Protein AF-J3KHC9-F1 (afdb_monomer_lite)

pLDDT: mean 82.26, std 14.57, range [35.91, 97.12]

Sequence (126 aa):
MPIKAAFAPRNIPFCIVNEAALNYNNVPRVLNFLEICVPEHNLSAAASQIASYTDIFRRFPWPEEAHRNLYTDYKKLYPRFQAFIEGRNLGVIVFPDTFYHLDPLQDNIVQIEAYSAGRIRFSRAV

Structure (mmCIF, N/CA/C/O backbone):
data_AF-J3KHC9-F1
#
_entry.id   AF-J3KHC9-F1
#
loop_
_atom_site.group_PDB
_atom_site.id
_atom_site.type_symbol
_atom_site.label_atom_id
_atom_site.label_alt_id
_atom_site.label_comp_id
_atom_site.label_asym_id
_atom_site.label_entity_id
_atom_site.label_seq_id
_atom_site.pdbx_PDB_ins_code
_atom_site.Cartn_x
_atom_site.Cartn_y
_atom_site.Cartn_z
_atom_site.occupancy
_atom_site.B_iso_or_equiv
_atom_site.auth_seq_id
_atom_site.auth_comp_id
_atom_site.auth_asym_id
_atom_site.auth_atom_id
_atom_site.pdbx_PDB_model_num
ATOM 1 N N . MET A 1 1 ? -5.899 2.082 12.308 1.00 69.56 1 MET A N 1
ATOM 2 C CA . MET A 1 1 ? -4.912 2.007 11.206 1.00 69.56 1 MET A CA 1
ATOM 3 C C . MET A 1 1 ? -5.291 3.013 10.119 1.00 69.56 1 MET A C 1
ATOM 5 O O . M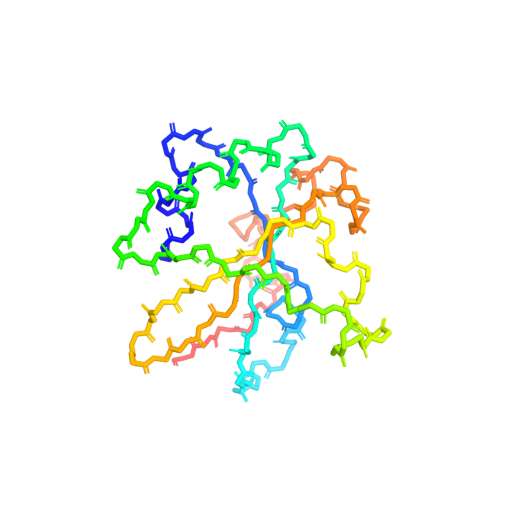ET A 1 1 ? -6.382 2.871 9.573 1.00 69.56 1 MET A O 1
ATOM 9 N N . PRO A 1 2 ? -4.438 4.007 9.810 1.00 81.19 2 PRO A N 1
ATOM 10 C CA . PRO A 1 2 ? -4.738 5.089 8.861 1.00 81.19 2 PRO A CA 1
ATOM 11 C C . PRO A 1 2 ? -5.177 4.643 7.460 1.00 81.19 2 PRO A C 1
ATOM 13 O O . PRO A 1 2 ? -6.095 5.220 6.896 1.00 81.19 2 PRO A O 1
ATOM 16 N N . ILE A 1 3 ? -4.606 3.559 6.930 1.00 85.44 3 ILE A N 1
ATOM 17 C CA . ILE A 1 3 ? -5.013 2.974 5.638 1.00 85.44 3 ILE A CA 1
ATOM 18 C C . ILE A 1 3 ? -6.472 2.502 5.652 1.00 85.44 3 ILE A C 1
ATOM 20 O O . ILE A 1 3 ? -7.211 2.761 4.709 1.00 85.44 3 ILE A O 1
ATOM 24 N N . LYS A 1 4 ? -6.919 1.857 6.740 1.00 86.94 4 LYS A N 1
ATOM 25 C CA . LYS A 1 4 ? -8.321 1.434 6.877 1.00 86.94 4 LYS A CA 1
ATOM 26 C C . LYS A 1 4 ? -9.257 2.644 6.851 1.00 86.94 4 LYS A C 1
ATOM 28 O O . LYS A 1 4 ? -10.311 2.576 6.232 1.00 86.94 4 LYS A O 1
ATOM 33 N N . ALA A 1 5 ? -8.858 3.744 7.494 1.00 87.56 5 ALA A N 1
ATOM 34 C CA . ALA A 1 5 ? -9.609 4.994 7.449 1.00 87.56 5 ALA A CA 1
ATOM 35 C C . ALA A 1 5 ? -9.619 5.596 6.035 1.00 87.56 5 ALA A C 1
ATOM 37 O O . ALA A 1 5 ? -10.678 6.013 5.584 1.00 87.56 5 ALA A O 1
ATOM 38 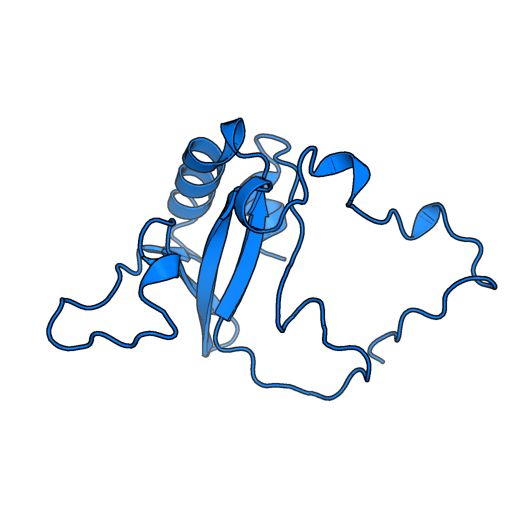N N . ALA A 1 6 ? -8.488 5.560 5.320 1.00 88.12 6 ALA A N 1
ATOM 39 C CA . ALA A 1 6 ? -8.391 6.041 3.943 1.00 88.12 6 ALA A CA 1
ATOM 40 C C . ALA A 1 6 ? -9.276 5.258 2.962 1.00 88.12 6 ALA A C 1
ATOM 42 O O . ALA A 1 6 ? -9.829 5.831 2.032 1.00 88.12 6 ALA A O 1
ATOM 43 N N . PHE A 1 7 ? -9.446 3.952 3.165 1.00 91.56 7 PHE A N 1
ATOM 44 C CA . PHE A 1 7 ? -10.250 3.103 2.280 1.00 91.56 7 PHE A CA 1
ATOM 45 C C . PHE A 1 7 ? -11.731 3.008 2.661 1.00 91.56 7 PHE A C 1
ATOM 47 O O . PHE A 1 7 ? -12.547 2.627 1.817 1.00 91.56 7 PHE A O 1
ATOM 54 N N . ALA A 1 8 ? -12.101 3.387 3.889 1.00 88.62 8 ALA A N 1
ATOM 55 C CA . ALA A 1 8 ? -13.474 3.312 4.386 1.00 88.62 8 ALA A CA 1
ATOM 56 C C . ALA A 1 8 ? -14.515 4.047 3.509 1.00 88.62 8 ALA A C 1
ATOM 58 O O . ALA A 1 8 ? -15.556 3.444 3.248 1.00 88.62 8 ALA A O 1
ATOM 59 N N . PRO A 1 9 ? -14.270 5.266 2.975 1.00 88.62 9 PRO A N 1
ATOM 60 C CA . PRO A 1 9 ? -15.265 5.993 2.176 1.00 88.62 9 PRO A CA 1
ATOM 61 C C . PRO A 1 9 ? -15.710 5.272 0.897 1.00 88.62 9 PRO A C 1
ATOM 63 O O . PRO A 1 9 ? -16.795 5.531 0.386 1.00 88.62 9 PRO A O 1
ATOM 66 N N . ARG A 1 10 ? -14.869 4.378 0.364 1.00 88.94 10 ARG A N 1
ATOM 67 C CA . ARG A 1 10 ? -15.142 3.598 -0.854 1.00 88.94 10 ARG A CA 1
ATOM 68 C C . ARG A 1 10 ? -15.294 2.104 -0.593 1.00 88.94 10 ARG A C 1
ATOM 70 O O . ARG A 1 10 ? -15.448 1.349 -1.546 1.00 88.94 10 ARG A O 1
ATOM 77 N N . ASN A 1 11 ? -15.229 1.688 0.673 1.00 91.31 11 ASN A N 1
ATOM 78 C CA . ASN A 1 11 ? -15.233 0.288 1.083 1.00 91.31 11 ASN A CA 1
ATOM 79 C C . ASN A 1 11 ? -14.257 -0.577 0.257 1.00 91.31 11 ASN A C 1
ATOM 81 O O . ASN A 1 11 ? -14.614 -1.655 -0.212 1.00 91.31 11 ASN A O 1
ATOM 85 N N . ILE A 1 12 ? -13.039 -0.074 0.021 1.00 92.88 12 ILE A N 1
ATOM 86 C CA . ILE A 1 12 ? -12.046 -0.795 -0.787 1.00 92.88 12 ILE A CA 1
ATOM 87 C C . ILE A 1 12 ? -11.516 -1.964 0.054 1.00 92.88 12 ILE A C 1
ATOM 89 O O . ILE A 1 12 ? -10.889 -1.711 1.091 1.00 92.88 12 ILE A O 1
ATOM 93 N N . PRO A 1 13 ? -11.743 -3.229 -0.353 1.00 92.56 13 PRO A N 1
ATOM 94 C CA . PRO A 1 13 ? -11.153 -4.361 0.341 1.00 92.56 13 PRO A CA 1
ATOM 95 C C . PRO A 1 13 ? -9.641 -4.329 0.139 1.00 92.56 13 PRO A C 1
ATOM 97 O O . PRO A 1 13 ? -9.147 -3.980 -0.936 1.00 92.56 13 PRO A O 1
ATOM 100 N N . PHE A 1 14 ? -8.905 -4.681 1.184 1.00 93.50 14 PHE A N 1
ATOM 101 C CA . PHE A 1 14 ? -7.455 -4.705 1.142 1.00 93.50 14 PHE A CA 1
ATOM 102 C C . PHE A 1 14 ? -6.900 -5.766 2.087 1.00 93.50 14 PHE A C 1
ATOM 104 O O . PHE A 1 14 ? -7.538 -6.111 3.083 1.00 93.50 14 PHE A O 1
ATOM 111 N N . CYS A 1 15 ? -5.687 -6.233 1.813 1.00 91.31 15 CYS A N 1
ATOM 112 C CA . CYS A 1 15 ? -4.915 -7.042 2.751 1.00 91.31 15 CYS A CA 1
ATOM 113 C C . CYS A 1 15 ? -3.476 -6.529 2.853 1.00 91.31 15 CYS A C 1
ATOM 115 O O . CYS A 1 15 ? -2.986 -5.821 1.974 1.00 91.31 15 CYS A O 1
ATOM 117 N N . ILE A 1 16 ? -2.811 -6.863 3.956 1.00 90.31 16 ILE A N 1
ATOM 118 C CA . ILE A 1 16 ? -1.376 -6.631 4.131 1.00 90.31 16 ILE A CA 1
ATOM 119 C C . ILE A 1 16 ? -0.646 -7.859 3.588 1.00 90.31 16 ILE A C 1
ATOM 121 O O . ILE A 1 16 ? -1.073 -8.983 3.845 1.00 90.31 16 ILE A O 1
ATOM 125 N N . VAL A 1 17 ? 0.454 -7.646 2.869 1.00 90.25 17 VAL A N 1
ATOM 126 C CA . VAL A 1 17 ? 1.276 -8.707 2.267 1.00 90.25 17 VAL A CA 1
ATOM 127 C C . VAL A 1 17 ? 2.753 -8.557 2.644 1.00 90.25 17 VAL A C 1
ATOM 129 O O . VAL A 1 17 ? 3.149 -7.602 3.319 1.00 90.25 17 VAL A O 1
ATOM 132 N N . ASN A 1 18 ? 3.573 -9.516 2.206 1.00 87.38 18 ASN A N 1
ATOM 133 C CA . ASN A 1 18 ? 5.021 -9.550 2.415 1.00 87.38 18 ASN A CA 1
ATOM 134 C C . ASN A 1 18 ? 5.415 -9.522 3.914 1.00 87.38 18 ASN A C 1
ATOM 136 O O . ASN A 1 18 ? 4.743 -10.141 4.736 1.00 87.38 18 ASN A O 1
ATOM 140 N N . GLU A 1 19 ? 6.506 -8.846 4.294 1.00 82.62 19 GLU A N 1
ATOM 141 C CA . GLU A 1 19 ? 7.133 -8.939 5.624 1.00 82.62 19 GLU A CA 1
ATOM 142 C C . GLU A 1 19 ? 6.170 -8.713 6.795 1.00 82.62 19 GLU A C 1
ATOM 144 O O . GLU A 1 19 ? 6.261 -9.402 7.811 1.00 82.62 19 GLU A O 1
ATOM 149 N N . ALA A 1 20 ? 5.237 -7.769 6.653 1.00 83.62 20 ALA A N 1
ATOM 150 C CA . ALA A 1 20 ? 4.266 -7.464 7.697 1.00 83.62 20 ALA A CA 1
ATOM 151 C C . ALA A 1 20 ? 3.242 -8.598 7.896 1.00 83.62 20 ALA A C 1
ATOM 153 O O . ALA A 1 20 ? 2.805 -8.828 9.022 1.00 83.62 20 ALA A O 1
ATOM 154 N N . ALA A 1 21 ? 2.893 -9.329 6.832 1.00 82.62 21 ALA A N 1
ATOM 155 C CA . ALA A 1 21 ? 2.011 -10.496 6.897 1.00 82.62 21 ALA A CA 1
ATOM 156 C C . ALA A 1 21 ? 2.755 -11.774 7.324 1.00 82.62 21 ALA A C 1
ATOM 158 O O . ALA A 1 21 ? 2.204 -12.606 8.039 1.00 82.62 21 ALA A O 1
ATOM 159 N N . LEU A 1 22 ? 4.023 -11.912 6.924 1.00 75.94 22 LEU A N 1
ATOM 160 C CA . LEU A 1 22 ? 4.874 -13.075 7.198 1.00 75.94 22 LEU A CA 1
ATOM 161 C C . LEU A 1 22 ? 5.554 -13.023 8.576 1.00 75.94 22 LEU A C 1
ATOM 163 O O . LEU A 1 22 ? 6.508 -13.766 8.819 1.00 75.94 22 LEU A O 1
ATOM 167 N N . ASN A 1 23 ? 5.114 -12.165 9.504 1.00 72.88 23 ASN A N 1
ATOM 168 C CA . ASN A 1 23 ? 5.682 -12.122 10.854 1.00 72.88 23 ASN A CA 1
ATOM 169 C C . ASN A 1 23 ? 5.203 -13.307 11.724 1.00 72.88 23 ASN A C 1
ATOM 171 O O . ASN A 1 23 ? 4.601 -13.127 12.780 1.00 72.88 23 ASN A O 1
ATOM 175 N N . TYR A 1 24 ? 5.499 -14.531 11.276 1.00 58.56 24 TYR A N 1
ATOM 176 C CA . TYR A 1 24 ? 5.028 -15.806 11.830 1.00 58.56 24 TYR A CA 1
ATOM 177 C C . TYR A 1 24 ? 5.394 -16.044 13.300 1.00 58.56 24 TYR A C 1
ATOM 179 O O . TYR A 1 24 ? 4.730 -16.823 13.975 1.00 58.56 24 TYR A O 1
ATOM 187 N N . ASN A 1 25 ? 6.442 -15.389 13.802 1.00 62.00 25 ASN A N 1
ATOM 188 C CA . ASN A 1 25 ? 6.953 -15.606 15.157 1.00 62.00 25 ASN A CA 1
ATOM 189 C C . ASN A 1 25 ? 6.641 -14.450 16.118 1.00 62.00 25 ASN A C 1
ATOM 191 O O . ASN A 1 25 ? 7.182 -14.438 17.221 1.00 62.00 25 ASN A O 1
ATOM 195 N N . ASN A 1 26 ? 5.836 -13.454 15.715 1.00 70.06 26 ASN A N 1
ATOM 196 C CA . ASN A 1 26 ? 5.628 -12.222 16.493 1.00 70.06 26 ASN A CA 1
ATOM 197 C C . ASN A 1 26 ? 6.932 -11.545 16.941 1.00 70.06 26 ASN A C 1
ATOM 199 O O . ASN A 1 26 ? 6.977 -10.847 17.955 1.00 70.06 26 ASN A O 1
ATOM 203 N N . VAL A 1 27 ? 8.015 -11.743 16.189 1.00 73.12 27 VAL A N 1
ATOM 204 C CA . VAL A 1 27 ? 9.296 -11.130 16.523 1.00 73.12 27 VAL A CA 1
ATOM 205 C C . VAL A 1 27 ? 9.190 -9.649 16.165 1.00 73.12 27 VAL A C 1
ATOM 207 O O . VAL A 1 27 ? 8.783 -9.332 15.041 1.00 73.12 27 VAL A O 1
ATOM 210 N N . PRO A 1 28 ? 9.544 -8.727 17.078 1.00 75.12 28 PRO A N 1
ATOM 211 C CA . PRO A 1 28 ? 9.602 -7.311 16.756 1.00 75.12 28 PRO A CA 1
ATOM 212 C C . PRO A 1 28 ? 10.551 -7.081 15.577 1.00 75.12 28 PRO A C 1
ATOM 214 O O . PRO A 1 28 ? 11.742 -7.383 15.650 1.00 75.12 28 PRO A O 1
ATOM 217 N N . ARG A 1 29 ? 10.018 -6.560 14.471 1.00 74.56 29 ARG A N 1
ATOM 218 C CA . ARG A 1 29 ? 10.786 -6.205 13.275 1.00 74.56 29 ARG A CA 1
ATOM 219 C C . ARG A 1 29 ? 10.547 -4.745 12.941 1.00 74.56 29 ARG A C 1
ATOM 221 O O . ARG A 1 29 ? 9.425 -4.251 13.032 1.00 74.56 29 ARG A O 1
ATOM 228 N N . VAL A 1 30 ? 11.614 -4.057 12.545 1.00 78.94 30 VAL A N 1
ATOM 229 C CA . VAL A 1 30 ? 11.507 -2.700 12.007 1.00 78.94 30 VAL A CA 1
ATOM 230 C C . VAL A 1 30 ? 10.989 -2.811 10.579 1.00 78.94 30 VAL A C 1
ATOM 232 O O . VAL A 1 30 ? 11.707 -3.262 9.692 1.00 78.94 30 VAL A O 1
ATOM 235 N N . LEU A 1 31 ? 9.735 -2.415 10.370 1.00 82.94 31 LEU A N 1
ATOM 236 C CA . LEU A 1 31 ? 9.131 -2.344 9.045 1.00 82.94 31 LEU A CA 1
ATOM 237 C C . LEU A 1 31 ? 9.459 -0.990 8.417 1.00 82.94 31 LEU A C 1
ATOM 239 O O . LEU A 1 31 ? 9.024 0.051 8.905 1.00 82.94 31 LEU A O 1
ATOM 243 N N . ASN A 1 32 ? 10.217 -1.012 7.323 1.00 85.19 32 ASN A N 1
ATOM 244 C CA . ASN A 1 32 ? 10.478 0.184 6.516 1.00 85.19 32 ASN A CA 1
ATOM 245 C C . ASN A 1 32 ? 9.384 0.412 5.469 1.00 85.19 32 ASN A C 1
ATOM 247 O O . ASN A 1 32 ? 9.163 1.545 5.040 1.00 85.19 32 ASN A O 1
ATOM 251 N N . PHE A 1 33 ? 8.709 -0.665 5.060 1.00 87.94 33 PHE A N 1
ATOM 252 C CA . PHE A 1 33 ? 7.633 -0.645 4.083 1.00 87.94 33 PHE A CA 1
ATOM 253 C C . PHE A 1 33 ? 6.461 -1.492 4.556 1.00 87.94 33 PHE A C 1
ATOM 255 O O . PHE A 1 33 ? 6.639 -2.603 5.050 1.00 87.94 33 PHE A O 1
ATOM 262 N N . LEU A 1 34 ? 5.263 -0.962 4.357 1.00 90.88 34 LEU A N 1
ATOM 263 C CA . LEU A 1 34 ? 4.020 -1.700 4.424 1.00 90.88 34 LEU A CA 1
ATOM 264 C C . LEU A 1 34 ? 3.513 -1.916 3.000 1.00 90.88 34 LEU A C 1
ATOM 266 O O . LEU A 1 34 ? 3.288 -0.962 2.253 1.00 90.88 34 LEU A O 1
ATOM 270 N N . GLU A 1 35 ? 3.343 -3.177 2.629 1.00 93.12 35 GLU A N 1
ATOM 271 C CA . GLU A 1 35 ? 2.836 -3.566 1.319 1.00 93.12 35 GLU A CA 1
ATOM 272 C C . GLU A 1 35 ? 1.383 -4.001 1.449 1.00 93.12 35 GLU A C 1
ATOM 274 O O . GLU A 1 35 ? 1.028 -4.775 2.342 1.00 93.12 35 GLU A O 1
ATOM 279 N N . ILE A 1 36 ? 0.539 -3.455 0.580 1.00 94.81 36 ILE A N 1
ATOM 280 C CA . ILE A 1 36 ? -0.910 -3.612 0.650 1.00 94.81 36 ILE A CA 1
ATOM 281 C C . ILE A 1 36 ? -1.400 -4.083 -0.707 1.00 94.81 36 ILE A C 1
ATOM 283 O O . ILE A 1 36 ? -1.037 -3.478 -1.712 1.00 94.81 36 ILE A O 1
ATOM 287 N N . CYS A 1 37 ? -2.259 -5.097 -0.733 1.00 95.81 37 CYS A N 1
ATOM 288 C CA . CYS A 1 37 ? -2.996 -5.465 -1.938 1.00 95.81 37 CYS A CA 1
ATOM 289 C C . CYS A 1 37 ? -4.412 -4.911 -1.908 1.00 95.81 37 CYS A C 1
ATOM 291 O O . CYS A 1 37 ? -5.060 -4.914 -0.861 1.00 95.81 37 CYS A O 1
ATOM 293 N N . VAL A 1 38 ? -4.890 -4.484 -3.070 1.00 96.56 38 VAL A N 1
ATOM 294 C CA . VAL A 1 38 ? -6.285 -4.129 -3.360 1.00 96.56 38 VAL A CA 1
ATOM 295 C C . VAL A 1 38 ? -6.702 -4.829 -4.655 1.00 96.56 38 VAL A C 1
ATOM 297 O O . VAL A 1 38 ? -5.821 -5.177 -5.437 1.00 96.56 38 VAL A O 1
ATOM 300 N N . PRO A 1 39 ? -8.001 -5.011 -4.944 1.00 96.62 39 PRO A N 1
ATOM 301 C CA . PRO A 1 39 ? -8.414 -5.526 -6.243 1.00 96.62 39 PRO A CA 1
ATOM 302 C C . PRO A 1 39 ? -7.844 -4.679 -7.379 1.00 96.62 39 PRO A C 1
ATOM 304 O O . PRO A 1 39 ? -7.864 -3.450 -7.275 1.00 96.62 39 PRO A O 1
ATOM 307 N N . GLU A 1 40 ? -7.371 -5.300 -8.461 1.00 96.50 40 GLU A N 1
ATOM 308 C CA . GLU A 1 40 ? -6.712 -4.585 -9.564 1.00 96.50 40 GLU A CA 1
ATOM 309 C C . GLU A 1 40 ? -7.552 -3.414 -10.096 1.00 96.50 40 GLU A C 1
ATOM 311 O O . GLU A 1 40 ? -7.062 -2.290 -10.234 1.00 96.50 40 GLU A O 1
ATOM 316 N N . HIS A 1 41 ? -8.857 -3.632 -10.273 1.00 95.81 41 HIS A N 1
ATOM 317 C CA . HIS A 1 41 ? -9.800 -2.602 -10.719 1.00 95.81 41 HIS A CA 1
ATOM 318 C C . HIS A 1 41 ? -9.920 -1.404 -9.753 1.00 95.81 41 HIS A C 1
ATOM 320 O O . HIS A 1 41 ? -10.337 -0.320 -10.157 1.00 95.81 41 HIS A O 1
ATOM 326 N N . ASN A 1 42 ? -9.534 -1.570 -8.485 1.00 96.62 42 ASN A N 1
ATOM 327 C CA . ASN A 1 42 ? -9.539 -0.526 -7.463 1.00 96.62 42 ASN A CA 1
ATOM 328 C C . ASN A 1 42 ? -8.177 0.150 -7.265 1.00 96.62 42 ASN A C 1
ATOM 330 O O . ASN A 1 42 ? -8.114 1.113 -6.503 1.00 96.62 42 ASN A O 1
ATOM 334 N N . LEU A 1 43 ? -7.103 -0.280 -7.938 1.00 96.62 43 LEU A N 1
ATOM 335 C CA . LEU A 1 43 ? -5.745 0.236 -7.711 1.00 96.62 43 LEU A CA 1
ATOM 336 C C . LEU A 1 43 ? -5.665 1.768 -7.814 1.00 96.62 43 LEU A C 1
ATOM 338 O O . LEU A 1 43 ? -5.143 2.438 -6.920 1.00 96.62 43 LEU A O 1
ATOM 342 N N . SER A 1 44 ? -6.240 2.339 -8.875 1.00 96.31 44 SER A N 1
ATOM 343 C CA . SER A 1 44 ? -6.247 3.793 -9.089 1.00 96.31 44 SER A CA 1
ATOM 344 C C . SER A 1 44 ? -7.086 4.533 -8.038 1.00 96.31 44 SER A C 1
ATOM 346 O O . SER A 1 44 ? -6.672 5.567 -7.498 1.00 96.31 44 SER A O 1
ATOM 348 N N . ALA A 1 45 ? -8.247 3.976 -7.677 1.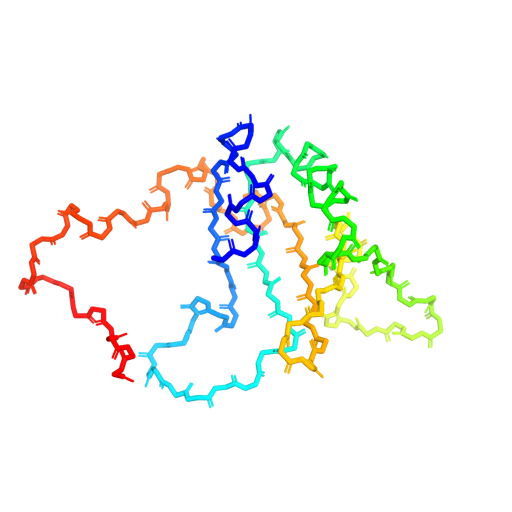00 96.19 45 ALA A N 1
ATOM 349 C CA . ALA A 1 45 ? -9.111 4.538 -6.645 1.00 96.19 45 ALA A CA 1
ATOM 350 C C . ALA A 1 45 ? -8.433 4.506 -5.267 1.00 96.19 45 ALA A C 1
ATOM 352 O O . ALA A 1 45 ? -8.444 5.513 -4.562 1.00 96.19 45 ALA A O 1
ATOM 353 N N . ALA A 1 46 ? -7.787 3.394 -4.912 1.00 96.19 46 ALA A N 1
ATOM 354 C CA . ALA A 1 46 ? -7.042 3.222 -3.671 1.00 96.19 46 ALA A CA 1
ATOM 355 C C . ALA A 1 46 ? -5.883 4.222 -3.566 1.00 96.19 46 ALA A C 1
ATOM 357 O O . ALA A 1 46 ? -5.748 4.916 -2.557 1.00 96.19 46 ALA A O 1
ATOM 358 N N . ALA A 1 47 ? -5.094 4.372 -4.634 1.00 95.94 47 ALA A N 1
ATOM 359 C CA . ALA A 1 47 ? -4.022 5.361 -4.691 1.00 95.94 47 ALA A CA 1
ATOM 360 C C . ALA A 1 47 ? -4.545 6.794 -4.511 1.00 95.94 47 ALA A C 1
ATOM 362 O O . ALA A 1 47 ? -3.941 7.597 -3.800 1.00 95.94 47 ALA A O 1
ATOM 363 N N . SER A 1 48 ? -5.688 7.111 -5.121 1.00 95.44 48 SER A N 1
ATOM 364 C CA . SER A 1 48 ? -6.322 8.427 -5.005 1.00 95.44 48 SER A CA 1
ATOM 365 C C . SER A 1 48 ? -6.854 8.688 -3.594 1.00 95.44 48 SER A C 1
ATOM 367 O O . SER A 1 48 ? -6.706 9.797 -3.090 1.00 95.44 48 SER A O 1
ATOM 369 N N . GLN A 1 49 ? -7.424 7.672 -2.935 1.00 94.62 49 GLN A N 1
ATOM 370 C CA . GLN A 1 49 ? -7.866 7.767 -1.542 1.00 94.62 49 GLN A CA 1
ATOM 371 C C . GLN A 1 49 ? -6.687 7.968 -0.585 1.00 94.62 49 GLN A C 1
ATOM 373 O O . GLN A 1 49 ? -6.733 8.863 0.243 1.00 94.62 49 GLN A O 1
ATOM 378 N N . ILE A 1 50 ? -5.592 7.212 -0.711 1.00 94.00 50 ILE A N 1
ATOM 379 C CA . ILE A 1 50 ? -4.412 7.447 0.141 1.00 94.00 50 ILE A CA 1
ATOM 380 C C . ILE A 1 50 ? -3.855 8.855 -0.092 1.00 94.00 50 ILE A C 1
ATOM 382 O O . ILE A 1 50 ? -3.527 9.556 0.861 1.00 94.00 50 ILE A O 1
ATOM 386 N N . ALA A 1 51 ? -3.798 9.299 -1.351 1.00 93.75 51 ALA A N 1
ATOM 387 C CA . ALA A 1 51 ? -3.307 10.629 -1.694 1.00 93.75 51 ALA A CA 1
ATOM 388 C C . ALA A 1 51 ? -4.160 11.776 -1.122 1.00 93.75 51 ALA A C 1
ATOM 390 O O . ALA A 1 51 ? -3.628 12.872 -0.961 1.00 93.75 51 ALA A O 1
ATOM 391 N N . SER A 1 52 ? -5.450 11.561 -0.827 1.00 93.31 52 SER A N 1
ATOM 392 C CA . SER A 1 52 ? -6.311 12.602 -0.249 1.00 93.31 52 SER A CA 1
ATOM 393 C C . SER A 1 52 ? -6.132 12.785 1.261 1.00 93.31 52 SER A C 1
ATOM 395 O O . SER A 1 52 ? -6.552 13.808 1.791 1.00 93.31 52 SER A O 1
ATOM 397 N N . TYR A 1 53 ? -5.495 11.835 1.952 1.00 91.00 53 TYR A N 1
ATOM 398 C CA . TYR A 1 53 ? -5.185 11.910 3.386 1.00 91.00 53 TYR A CA 1
ATOM 399 C C . TYR A 1 53 ? -3.793 12.524 3.586 1.00 91.00 53 TYR A C 1
ATOM 401 O O . TYR A 1 53 ? -2.842 11.858 3.999 1.00 91.00 53 TYR A O 1
ATOM 409 N N . THR A 1 54 ? -3.655 13.795 3.200 1.00 89.12 54 THR A N 1
ATOM 410 C CA . THR A 1 54 ? -2.369 14.513 3.103 1.00 89.12 54 THR A CA 1
ATOM 411 C C . THR A 1 54 ? -1.724 14.841 4.451 1.00 89.12 54 THR A C 1
ATOM 413 O O . THR A 1 54 ? -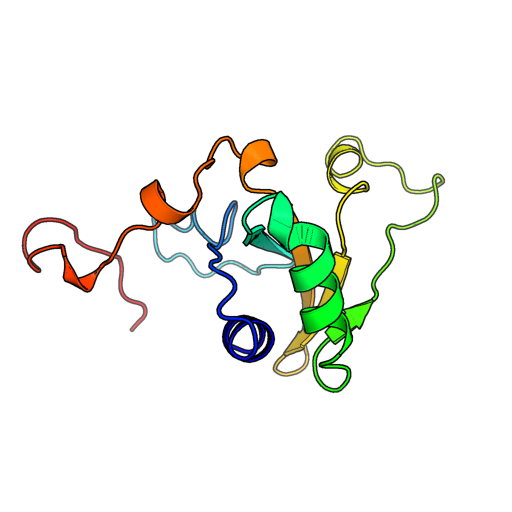0.525 15.120 4.514 1.00 89.12 54 THR A O 1
ATOM 416 N N . ASP A 1 55 ? -2.508 14.796 5.525 1.00 88.25 55 ASP A N 1
ATOM 417 C CA . ASP A 1 55 ? -2.071 14.925 6.913 1.00 88.25 55 ASP A CA 1
ATOM 418 C C . ASP A 1 55 ? -1.223 13.728 7.365 1.00 88.25 55 ASP A C 1
ATOM 420 O O . ASP A 1 55 ? -0.327 13.883 8.195 1.00 88.25 55 ASP A O 1
ATOM 424 N N . ILE A 1 56 ? -1.460 12.552 6.776 1.00 88.50 56 ILE A N 1
ATOM 425 C CA . ILE A 1 56 ? -0.777 11.304 7.135 1.00 88.50 56 ILE A CA 1
ATOM 426 C C . ILE A 1 56 ? 0.172 10.850 6.028 1.00 88.50 56 ILE A C 1
ATOM 428 O O . ILE A 1 56 ? 1.298 10.434 6.313 1.00 88.50 56 ILE A O 1
ATOM 432 N N . PHE A 1 57 ? -0.276 10.909 4.773 1.00 93.00 57 PHE A N 1
ATOM 433 C CA . PHE A 1 57 ? 0.430 10.351 3.629 1.00 93.00 57 PHE A CA 1
ATOM 434 C C . PHE A 1 57 ? 0.949 11.434 2.696 1.00 93.00 57 PHE A C 1
ATOM 436 O O . PHE A 1 57 ? 0.264 12.391 2.341 1.00 93.00 57 PHE A O 1
ATOM 443 N N . ARG A 1 58 ? 2.164 11.221 2.202 1.00 93.88 58 ARG A N 1
ATOM 444 C CA . ARG A 1 58 ? 2.760 12.003 1.120 1.00 93.88 58 ARG A CA 1
ATOM 445 C C . ARG A 1 58 ? 3.116 11.073 -0.021 1.00 93.88 58 ARG A C 1
ATOM 447 O O . ARG A 1 58 ? 3.574 9.955 0.210 1.00 93.88 58 ARG A O 1
ATOM 454 N N . ARG A 1 59 ? 2.922 11.519 -1.264 1.00 91.56 59 ARG A N 1
ATOM 455 C CA . ARG A 1 59 ? 3.442 10.781 -2.422 1.00 91.56 59 ARG A CA 1
ATOM 456 C C . ARG A 1 59 ? 4.956 10.673 -2.292 1.00 91.56 59 ARG A C 1
ATOM 458 O O . ARG A 1 59 ? 5.621 11.665 -2.007 1.00 91.56 59 ARG A O 1
ATOM 465 N N . PHE A 1 60 ? 5.477 9.472 -2.504 1.00 88.38 60 PHE A N 1
ATOM 466 C CA . PHE A 1 60 ? 6.900 9.198 -2.376 1.00 88.38 60 PHE A CA 1
ATOM 467 C C . PHE A 1 60 ? 7.371 8.461 -3.629 1.00 88.38 60 PHE A C 1
ATOM 469 O O . PHE A 1 60 ? 7.364 7.227 -3.650 1.00 88.38 60 PHE A O 1
ATOM 476 N N . PRO A 1 61 ? 7.679 9.204 -4.709 1.00 81.75 61 PRO A N 1
ATOM 477 C CA . PRO A 1 61 ? 8.056 8.601 -5.977 1.00 81.75 61 PRO A CA 1
ATOM 478 C C . PRO A 1 61 ? 9.325 7.762 -5.823 1.00 81.75 61 PRO A C 1
ATOM 480 O O . PRO A 1 61 ? 10.142 7.964 -4.921 1.00 81.75 61 PRO A O 1
ATOM 483 N N . TRP A 1 62 ? 9.477 6.784 -6.709 1.00 81.12 62 TRP A N 1
ATOM 484 C CA . TRP A 1 62 ? 10.679 5.968 -6.749 1.00 81.12 62 TRP A CA 1
ATOM 485 C C . TRP A 1 62 ? 11.892 6.829 -7.126 1.00 81.12 62 TRP A C 1
ATOM 487 O O . TRP A 1 62 ? 11.757 7.712 -7.972 1.00 81.12 62 TRP A O 1
ATOM 497 N N . PRO A 1 63 ? 13.060 6.601 -6.499 1.00 75.88 63 PRO A N 1
ATOM 498 C CA . PRO A 1 63 ? 14.266 7.347 -6.831 1.00 75.88 63 PRO A CA 1
ATOM 499 C C . PRO A 1 63 ? 14.641 7.138 -8.302 1.00 75.88 63 PRO A C 1
ATOM 501 O O . PRO A 1 63 ? 14.396 6.065 -8.867 1.00 75.88 63 PRO A O 1
ATOM 504 N N . GLU A 1 64 ? 15.235 8.172 -8.900 1.00 70.31 64 GLU A N 1
ATOM 505 C CA . GLU A 1 64 ? 15.671 8.165 -10.297 1.00 70.31 64 GLU A CA 1
ATOM 506 C C . GLU A 1 64 ? 16.656 7.025 -10.599 1.00 70.31 64 GLU A C 1
ATOM 508 O O . GLU A 1 64 ? 17.284 6.444 -9.707 1.00 70.31 64 GLU A O 1
ATOM 513 N N . GLU A 1 65 ? 16.796 6.712 -11.889 1.00 60.84 65 GLU A N 1
ATOM 514 C CA . GLU A 1 65 ? 17.484 5.527 -12.415 1.00 60.84 65 GLU A CA 1
ATOM 515 C C . GLU A 1 65 ? 18.917 5.315 -11.907 1.00 60.84 65 GLU A C 1
ATOM 517 O O . GLU A 1 65 ? 19.378 4.175 -11.870 1.00 60.84 65 GLU A O 1
ATOM 522 N N . ALA A 1 66 ? 19.595 6.371 -11.451 1.00 55.88 66 ALA A N 1
ATOM 523 C CA . ALA A 1 66 ? 20.916 6.295 -10.828 1.00 55.88 66 ALA A CA 1
ATOM 524 C C . ALA A 1 66 ? 20.961 5.435 -9.541 1.00 55.88 66 ALA A C 1
ATOM 526 O O . ALA A 1 66 ? 22.043 5.073 -9.091 1.00 55.88 66 ALA A O 1
ATOM 527 N N . HIS A 1 67 ? 19.806 5.067 -8.969 1.00 58.97 67 HIS A N 1
ATOM 528 C CA . HIS A 1 67 ? 19.684 4.245 -7.755 1.00 58.97 67 HIS A CA 1
ATOM 529 C C . HIS A 1 67 ? 18.975 2.901 -8.008 1.00 58.97 67 HIS A C 1
ATOM 531 O O . HIS A 1 67 ? 18.296 2.378 -7.119 1.00 58.97 67 HIS A O 1
ATOM 537 N N . ARG A 1 68 ? 19.075 2.349 -9.231 1.00 57.88 68 ARG A N 1
ATOM 538 C CA . ARG A 1 68 ? 18.505 1.032 -9.573 1.00 57.88 68 ARG A CA 1
ATOM 539 C C . ARG A 1 68 ? 18.986 -0.044 -8.603 1.00 57.88 68 ARG A C 1
ATOM 541 O O . ARG A 1 68 ? 20.179 -0.231 -8.381 1.00 57.88 68 ARG A O 1
ATOM 548 N N . ASN A 1 69 ? 18.022 -0.779 -8.068 1.00 66.75 69 ASN A N 1
ATOM 549 C CA . ASN A 1 69 ? 18.253 -1.984 -7.303 1.00 66.75 69 ASN A CA 1
ATOM 550 C C . ASN A 1 69 ? 17.293 -3.046 -7.851 1.00 66.75 69 ASN A C 1
ATOM 552 O O . ASN A 1 69 ? 16.076 -2.856 -7.815 1.00 66.75 69 ASN A O 1
ATOM 556 N N . LEU A 1 70 ? 17.841 -4.171 -8.322 1.00 69.44 70 LEU A N 1
ATOM 557 C CA . LEU A 1 70 ? 17.080 -5.302 -8.869 1.00 69.44 70 LEU A CA 1
ATOM 558 C C . LEU A 1 70 ? 15.965 -5.778 -7.917 1.00 69.44 70 LEU A C 1
ATOM 560 O O . LEU A 1 70 ? 14.931 -6.264 -8.366 1.00 69.44 70 LEU A O 1
ATOM 564 N N . TYR A 1 71 ? 16.138 -5.586 -6.606 1.00 68.62 71 TYR A N 1
ATOM 565 C CA . TYR A 1 71 ? 15.165 -5.973 -5.583 1.00 68.62 71 TYR A CA 1
ATOM 566 C C . TYR A 1 71 ? 13.946 -5.037 -5.467 1.00 68.62 71 TYR A C 1
ATOM 568 O O . TYR A 1 71 ? 12.978 -5.387 -4.791 1.00 68.62 71 TYR A O 1
ATOM 576 N N . THR A 1 72 ? 13.963 -3.854 -6.089 1.00 74.94 72 THR A N 1
ATOM 577 C CA . THR A 1 72 ? 12.862 -2.873 -6.012 1.00 74.94 72 THR A CA 1
ATOM 578 C C . THR A 1 72 ? 12.327 -2.437 -7.369 1.00 74.94 72 THR A C 1
ATOM 580 O O . THR A 1 72 ? 11.236 -1.870 -7.426 1.00 74.94 72 THR A O 1
ATOM 583 N N . ASP A 1 73 ? 13.037 -2.727 -8.461 1.00 82.44 73 ASP A N 1
ATOM 584 C CA . ASP A 1 73 ? 12.671 -2.267 -9.803 1.00 82.44 73 ASP A CA 1
ATOM 585 C C . ASP A 1 73 ? 11.282 -2.751 -10.249 1.00 82.44 73 ASP A C 1
ATOM 587 O O . ASP A 1 73 ? 10.506 -1.963 -10.787 1.00 82.44 73 ASP A O 1
ATOM 591 N N . TYR A 1 74 ? 10.907 -3.993 -9.933 1.00 84.69 74 TYR A N 1
ATOM 592 C CA . TYR A 1 74 ? 9.579 -4.527 -10.262 1.00 84.69 74 TYR A CA 1
ATOM 593 C C . TYR A 1 74 ? 8.432 -3.833 -9.503 1.00 84.69 74 TYR A C 1
ATOM 595 O O . TYR A 1 74 ? 7.286 -3.876 -9.940 1.00 84.69 74 TYR A O 1
ATOM 603 N N . LYS A 1 75 ? 8.723 -3.157 -8.381 1.00 88.31 75 LYS A N 1
ATOM 604 C CA . LYS A 1 75 ? 7.725 -2.424 -7.583 1.00 88.31 75 LYS A CA 1
ATOM 605 C C . LYS A 1 75 ? 7.460 -1.015 -8.123 1.00 88.31 75 LYS A C 1
ATOM 607 O O . LYS A 1 75 ? 6.501 -0.371 -7.701 1.00 88.31 75 LYS A O 1
ATOM 612 N N . LYS A 1 76 ? 8.294 -0.520 -9.050 1.00 87.25 76 LYS A N 1
ATOM 613 C CA . LYS A 1 76 ? 8.262 0.872 -9.535 1.00 87.25 76 LYS A CA 1
ATOM 614 C C . LYS A 1 76 ? 6.990 1.252 -10.283 1.00 87.25 76 LYS A C 1
ATOM 616 O O . LYS A 1 76 ? 6.642 2.428 -10.331 1.00 87.25 76 LYS A O 1
ATOM 621 N N . LEU A 1 77 ? 6.300 0.258 -10.831 1.00 88.88 77 LEU A N 1
ATOM 622 C CA . LEU A 1 77 ? 5.046 0.431 -11.562 1.00 88.88 77 LEU A CA 1
ATOM 623 C C . LEU A 1 77 ? 3.864 0.762 -10.640 1.00 88.88 77 LEU A C 1
ATOM 625 O O . LEU A 1 77 ? 2.801 1.147 -11.123 1.00 88.88 77 LEU A O 1
ATOM 629 N N . TYR A 1 78 ? 4.043 0.631 -9.323 1.00 93.75 78 TYR A N 1
ATOM 630 C CA . TYR A 1 78 ? 2.958 0.712 -8.359 1.00 93.75 78 TYR A CA 1
ATOM 631 C C . TYR A 1 78 ? 3.000 1.986 -7.501 1.00 93.75 78 TYR A C 1
ATOM 633 O O . TYR A 1 78 ? 4.086 2.481 -7.164 1.00 93.75 78 TYR A O 1
ATOM 641 N N . PRO A 1 79 ? 1.821 2.523 -7.118 1.00 95.31 79 PRO A N 1
ATOM 642 C CA . PRO A 1 79 ? 1.711 3.701 -6.269 1.00 95.31 79 PRO A CA 1
ATOM 643 C C . PRO A 1 79 ? 2.473 3.549 -4.952 1.00 95.31 79 PRO A C 1
ATOM 645 O O . PRO A 1 79 ? 2.271 2.590 -4.203 1.00 95.31 79 PRO A O 1
ATOM 648 N N . ARG A 1 80 ? 3.313 4.544 -4.652 1.00 94.62 80 ARG A N 1
ATOM 649 C CA . ARG A 1 80 ? 4.132 4.593 -3.443 1.00 94.62 80 ARG A CA 1
ATOM 650 C C . ARG A 1 80 ? 3.916 5.889 -2.671 1.00 94.62 80 ARG A C 1
ATOM 652 O O . ARG A 1 80 ? 3.888 6.991 -3.225 1.00 94.62 80 ARG A O 1
ATOM 659 N N . PHE A 1 81 ? 3.809 5.733 -1.361 1.00 95.25 81 PHE A N 1
ATOM 660 C CA . PHE A 1 81 ? 3.590 6.799 -0.401 1.00 95.25 81 PHE A CA 1
ATOM 661 C C . PHE A 1 81 ? 4.573 6.673 0.758 1.00 95.25 81 PHE A C 1
ATOM 663 O O . PHE A 1 81 ? 5.210 5.639 0.964 1.00 95.25 81 PHE A O 1
ATOM 670 N N . GLN A 1 82 ? 4.687 7.745 1.523 1.00 94.25 82 GLN A N 1
ATOM 671 C CA . GLN A 1 82 ? 5.346 7.774 2.813 1.00 94.25 82 GLN A CA 1
ATOM 672 C C . GLN A 1 82 ? 4.321 8.237 3.842 1.00 94.25 82 GLN A C 1
ATOM 674 O O . GLN A 1 82 ? 3.667 9.261 3.646 1.00 94.25 82 GLN A O 1
ATOM 679 N N . ALA A 1 83 ? 4.170 7.463 4.909 1.00 91.69 83 ALA A N 1
ATOM 680 C CA . ALA A 1 83 ? 3.385 7.814 6.077 1.00 91.69 83 ALA A CA 1
ATOM 681 C C . ALA A 1 83 ? 4.321 8.270 7.197 1.00 91.69 83 ALA A C 1
ATOM 683 O O . ALA A 1 83 ? 5.359 7.641 7.423 1.00 91.69 83 ALA A O 1
ATOM 684 N N . PHE A 1 84 ? 3.947 9.330 7.909 1.00 85.75 84 PHE A N 1
ATOM 685 C CA . PHE A 1 84 ? 4.636 9.734 9.132 1.00 85.75 84 PHE A CA 1
ATOM 686 C C . PHE A 1 84 ? 3.815 9.288 10.340 1.00 85.75 84 PHE A C 1
ATOM 688 O O . PHE A 1 84 ? 2.733 9.813 10.594 1.00 85.75 84 PHE A O 1
ATOM 695 N N . ILE A 1 85 ? 4.306 8.281 11.058 1.00 79.56 85 ILE A N 1
ATOM 696 C CA . ILE A 1 85 ? 3.605 7.660 12.185 1.00 79.56 85 ILE A CA 1
ATOM 697 C C . ILE A 1 85 ? 4.549 7.683 13.383 1.00 79.56 85 ILE A C 1
ATOM 699 O O . ILE A 1 85 ? 5.659 7.163 13.298 1.00 79.56 85 ILE A O 1
ATOM 703 N N . GLU A 1 86 ? 4.122 8.307 14.483 1.00 80.56 86 GLU A N 1
ATOM 704 C CA . GLU A 1 86 ? 4.854 8.315 15.764 1.00 80.56 86 GLU A CA 1
ATOM 705 C C . GLU A 1 86 ? 6.336 8.727 15.636 1.00 80.56 86 GLU A C 1
ATOM 707 O O . GLU A 1 86 ? 7.234 8.128 16.226 1.00 80.56 86 GLU A O 1
ATOM 712 N N . GLY A 1 87 ? 6.622 9.748 14.823 1.00 80.88 87 GLY A N 1
ATOM 713 C CA . GLY A 1 87 ? 7.992 10.234 14.637 1.00 80.88 87 GLY A CA 1
ATOM 714 C C . GLY A 1 87 ? 8.830 9.438 13.630 1.00 80.88 87 GLY A C 1
ATOM 715 O O . GLY A 1 87 ? 10.005 9.752 13.445 1.00 80.88 87 GLY A O 1
ATOM 716 N N . ARG A 1 88 ? 8.262 8.417 12.973 1.00 83.19 88 ARG A N 1
ATOM 717 C CA . ARG A 1 88 ? 8.964 7.554 12.013 1.00 83.19 88 ARG A CA 1
ATOM 718 C C . ARG A 1 88 ? 8.337 7.611 10.625 1.00 83.19 88 ARG A C 1
ATOM 720 O O . ARG A 1 88 ? 7.122 7.702 10.468 1.00 83.19 88 ARG A O 1
ATOM 727 N N . ASN A 1 89 ? 9.196 7.507 9.614 1.00 88.25 89 ASN A N 1
ATOM 728 C CA . ASN A 1 89 ? 8.784 7.364 8.224 1.00 88.25 89 ASN A CA 1
ATOM 729 C C . ASN A 1 89 ? 8.538 5.888 7.906 1.00 88.25 89 ASN A C 1
ATOM 731 O O . ASN A 1 89 ? 9.442 5.069 8.056 1.00 88.25 89 ASN A O 1
ATOM 735 N N . LEU A 1 90 ? 7.346 5.575 7.409 1.00 90.44 90 LEU A N 1
ATOM 736 C CA . LEU A 1 90 ? 6.975 4.257 6.908 1.00 90.44 90 LEU A CA 1
ATOM 737 C C . LEU A 1 90 ? 6.619 4.379 5.426 1.00 90.44 90 LEU A C 1
ATOM 739 O O . LEU A 1 90 ? 5.724 5.138 5.054 1.00 90.44 90 LEU A O 1
AT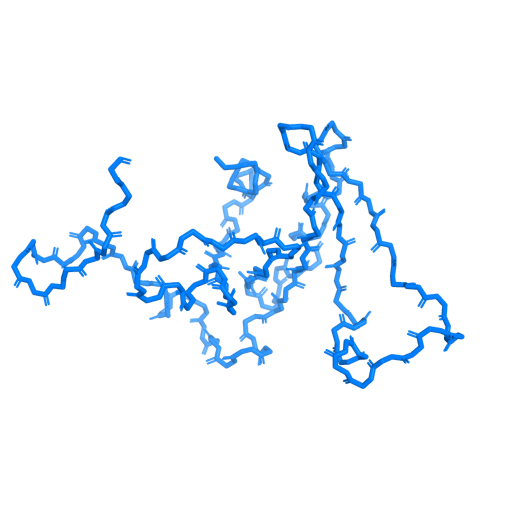OM 743 N N . GLY A 1 91 ? 7.312 3.646 4.560 1.00 92.25 91 GLY A N 1
ATOM 744 C CA . GLY A 1 91 ? 6.920 3.536 3.160 1.00 92.25 91 GLY A CA 1
ATOM 745 C C . GLY A 1 91 ? 5.635 2.722 3.023 1.00 92.25 91 GLY A C 1
ATOM 746 O O . GLY A 1 91 ? 5.433 1.750 3.741 1.00 92.25 91 GLY A O 1
ATOM 747 N N . VAL A 1 92 ? 4.769 3.092 2.090 1.00 94.12 92 VAL A N 1
ATOM 748 C CA . VAL A 1 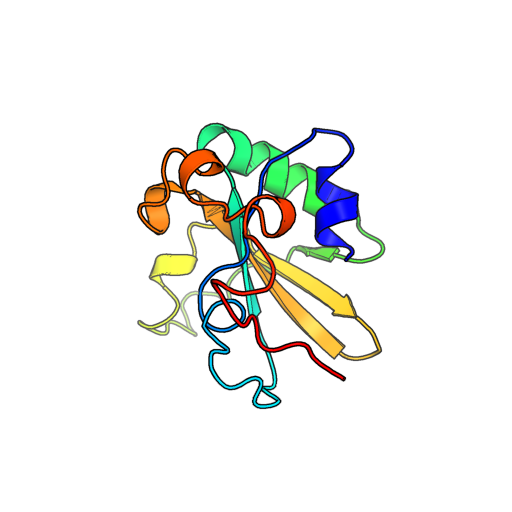92 ? 3.554 2.340 1.769 1.00 94.12 92 VAL A CA 1
ATOM 749 C C . VAL A 1 92 ? 3.514 2.110 0.268 1.00 94.12 92 VAL A C 1
ATOM 751 O O . VAL A 1 92 ? 3.687 3.060 -0.494 1.00 94.12 92 VAL A O 1
ATOM 754 N N . ILE A 1 93 ? 3.304 0.868 -0.161 1.00 95.38 93 ILE A N 1
ATOM 755 C CA . ILE A 1 93 ? 3.167 0.509 -1.578 1.00 95.38 93 ILE A CA 1
ATOM 756 C C . ILE A 1 93 ? 1.831 -0.203 -1.768 1.00 95.38 93 ILE A C 1
ATOM 758 O O . ILE A 1 93 ? 1.485 -1.091 -0.987 1.00 95.38 93 ILE A O 1
ATOM 762 N N . VAL A 1 94 ? 1.086 0.208 -2.794 1.00 96.25 94 VAL A N 1
ATOM 763 C CA . VAL A 1 94 ? -0.223 -0.360 -3.128 1.00 96.25 94 VAL A CA 1
ATOM 764 C C . VAL A 1 94 ? -0.084 -1.232 -4.368 1.00 96.25 94 VAL A C 1
ATOM 766 O O . VAL A 1 94 ? 0.195 -0.719 -5.446 1.00 96.25 94 VAL A O 1
ATOM 769 N N . PHE A 1 95 ? -0.300 -2.530 -4.217 1.00 96.69 95 PHE A N 1
ATOM 770 C CA . PHE A 1 95 ? -0.275 -3.515 -5.290 1.00 96.69 95 PHE A CA 1
ATOM 771 C C . PHE A 1 95 ? -1.697 -3.926 -5.694 1.00 96.69 95 PHE A C 1
ATOM 773 O O . PHE A 1 95 ? -2.601 -3.913 -4.852 1.00 96.69 95 PHE A O 1
ATOM 780 N N . PRO A 1 96 ? -1.915 -4.306 -6.962 1.00 97.12 96 PRO A N 1
ATOM 781 C CA . PRO A 1 96 ? -3.094 -5.063 -7.343 1.00 97.12 96 PRO A CA 1
ATOM 782 C C . PRO A 1 96 ? -2.995 -6.495 -6.791 1.00 97.12 96 PRO A C 1
ATOM 784 O O . PRO A 1 96 ? -1.901 -7.028 -6.602 1.00 97.12 96 PRO A O 1
ATOM 787 N N . ASP A 1 97 ? -4.134 -7.132 -6.557 1.00 95.50 97 ASP A N 1
ATOM 788 C CA . ASP A 1 97 ? -4.237 -8.521 -6.105 1.00 95.50 97 ASP A CA 1
ATOM 789 C C . ASP A 1 97 ? -3.635 -9.521 -7.100 1.00 95.50 97 ASP A C 1
ATOM 791 O O . ASP A 1 97 ? -3.014 -10.497 -6.676 1.00 95.50 97 ASP A O 1
ATOM 795 N N . THR A 1 98 ? -3.689 -9.220 -8.397 1.00 95.88 98 THR A N 1
ATOM 796 C CA . THR A 1 98 ? -3.040 -10.004 -9.461 1.00 95.88 98 THR A CA 1
ATOM 797 C C . THR A 1 98 ? -1.515 -10.067 -9.347 1.00 95.88 98 THR A C 1
ATOM 799 O O . THR A 1 98 ? -0.908 -11.030 -9.814 1.00 95.88 98 THR A O 1
ATOM 802 N N . PHE A 1 99 ? -0.869 -9.101 -8.679 1.00 94.81 99 PHE A N 1
ATOM 803 C CA . PHE A 1 99 ? 0.588 -9.112 -8.487 1.00 94.81 99 PHE A CA 1
ATOM 804 C C . PHE A 1 99 ? 1.045 -10.234 -7.539 1.00 94.81 99 PHE A C 1
ATOM 806 O O . PHE A 1 99 ? 2.103 -10.822 -7.744 1.00 94.81 99 PHE A O 1
ATOM 813 N N . TYR A 1 100 ? 0.245 -10.539 -6.514 1.00 90.50 100 TYR A N 1
ATOM 814 C CA . TYR A 1 100 ? 0.518 -11.605 -5.542 1.00 90.50 100 TYR A CA 1
ATOM 815 C C . TYR A 1 100 ? -0.340 -12.861 -5.774 1.00 90.50 100 TYR A C 1
ATOM 817 O O . TYR A 1 100 ? -0.346 -13.746 -4.920 1.00 90.50 100 TYR A O 1
ATOM 825 N N . HIS A 1 101 ? -1.043 -12.950 -6.911 1.00 92.94 101 HIS A N 1
ATOM 826 C CA . HIS A 1 101 ? -1.975 -14.040 -7.238 1.00 92.94 101 HIS A CA 1
ATOM 827 C C . HIS A 1 101 ? -3.059 -14.244 -6.171 1.00 92.94 101 HIS A C 1
ATOM 829 O O . HIS A 1 101 ? -3.401 -15.368 -5.807 1.00 92.94 101 HIS A O 1
ATOM 835 N N . LEU A 1 102 ? -3.558 -13.132 -5.631 1.00 92.00 102 LEU A N 1
ATOM 836 C CA . LEU A 1 102 ? -4.634 -13.112 -4.648 1.00 92.00 102 LEU A CA 1
ATOM 837 C C . LEU A 1 102 ? -5.991 -12.839 -5.296 1.00 92.00 102 LEU A C 1
ATOM 839 O O . LEU A 1 102 ? -6.960 -12.690 -4.565 1.00 92.00 102 LEU A O 1
ATOM 843 N N . ASP A 1 103 ? -6.084 -12.726 -6.619 1.00 92.38 103 ASP A N 1
ATOM 844 C CA . ASP A 1 103 ? -7.336 -12.458 -7.313 1.00 92.38 103 ASP A CA 1
ATOM 845 C C . ASP A 1 103 ? -8.279 -13.687 -7.307 1.00 92.38 103 ASP A C 1
ATOM 847 O O . ASP A 1 103 ? -7.850 -14.794 -7.630 1.00 92.38 103 ASP A O 1
ATOM 851 N N . PRO A 1 104 ? -9.568 -13.524 -6.940 1.00 91.19 104 PRO A N 1
ATOM 852 C CA . PRO A 1 104 ? -10.169 -12.323 -6.359 1.00 91.19 104 PRO A CA 1
ATOM 853 C C . PRO A 1 104 ? -9.759 -12.131 -4.887 1.00 91.19 104 PRO A C 1
ATOM 855 O O . PRO A 1 104 ? -9.891 -13.038 -4.064 1.00 91.19 104 PRO A O 1
ATOM 858 N N . LEU A 1 105 ? -9.327 -10.911 -4.525 1.00 91.81 105 LEU A N 1
ATOM 859 C CA . LEU A 1 105 ? -8.767 -10.622 -3.191 1.00 91.81 105 LEU A CA 1
ATOM 860 C C . LEU A 1 105 ? -9.638 -11.091 -2.019 1.00 91.81 105 LEU A C 1
ATOM 862 O O . LEU A 1 105 ? -9.131 -11.507 -0.981 1.00 91.81 105 LEU A O 1
ATOM 866 N N . GLN A 1 106 ? -10.954 -10.990 -2.177 1.00 87.69 106 GLN A N 1
ATOM 867 C CA . GLN A 1 106 ? -11.944 -11.264 -1.137 1.00 87.69 106 GLN A CA 1
ATOM 868 C C . GLN A 1 106 ? -11.896 -12.718 -0.654 1.00 87.69 106 GLN A C 1
ATOM 870 O O . GLN A 1 106 ? -12.065 -12.954 0.541 1.00 87.69 106 GLN A O 1
ATOM 875 N N . ASP A 1 107 ? -11.580 -13.655 -1.548 1.00 88.38 107 ASP A N 1
ATOM 876 C CA . ASP A 1 107 ? -11.515 -15.087 -1.241 1.00 88.38 107 ASP A CA 1
ATOM 877 C C . ASP A 1 107 ? -10.228 -15.454 -0.484 1.00 88.38 107 ASP A C 1
ATOM 879 O O . ASP A 1 107 ? -10.146 -16.497 0.164 1.00 88.38 107 ASP A O 1
ATOM 883 N N . ASN A 1 108 ? -9.229 -14.567 -0.522 1.00 85.00 108 ASN A N 1
ATOM 884 C CA . ASN A 1 108 ? -7.925 -14.742 0.112 1.00 85.00 108 ASN A CA 1
ATOM 885 C C . ASN A 1 108 ? -7.780 -13.956 1.429 1.00 85.00 108 ASN A C 1
ATOM 887 O O . ASN A 1 108 ? -6.756 -14.059 2.111 1.00 85.00 108 ASN A O 1
ATOM 891 N N . ILE A 1 109 ? -8.793 -13.175 1.823 1.00 83.38 109 ILE A N 1
ATOM 892 C CA . ILE A 1 109 ? -8.816 -12.486 3.118 1.00 83.38 109 ILE A CA 1
ATOM 893 C C . ILE A 1 109 ? -9.404 -13.425 4.173 1.00 83.38 109 ILE A C 1
ATOM 895 O O . ILE A 1 109 ? -10.602 -13.694 4.220 1.00 83.38 109 ILE A O 1
ATOM 899 N N . VAL A 1 110 ? -8.543 -13.883 5.078 1.00 74.06 110 VAL A N 1
ATOM 900 C CA . VAL A 1 110 ? -8.930 -14.726 6.212 1.00 74.06 110 VAL A CA 1
ATOM 901 C C . VAL A 1 110 ? -9.794 -13.920 7.190 1.00 74.06 110 VAL A C 1
ATOM 903 O O . VAL A 1 110 ? -9.306 -12.995 7.842 1.00 74.06 110 VAL A O 1
ATOM 906 N N . GLN A 1 111 ? -11.070 -14.288 7.335 1.00 70.31 111 GLN A N 1
ATOM 907 C CA . GLN A 1 111 ? -11.944 -13.727 8.371 1.00 70.31 111 GLN A CA 1
ATOM 908 C C . GLN A 1 111 ? -11.679 -14.413 9.705 1.00 70.31 111 GLN A C 1
ATOM 910 O O . GLN A 1 111 ? -12.120 -15.538 9.926 1.00 70.31 111 GLN A O 1
ATOM 915 N N . ILE A 1 112 ? -10.949 -13.745 10.597 1.00 64.25 112 ILE A N 1
ATOM 916 C CA . ILE A 1 112 ? -10.544 -14.298 11.899 1.00 64.25 112 ILE A CA 1
ATOM 917 C C . ILE A 1 112 ? -11.768 -14.734 12.719 1.00 64.25 112 ILE A C 1
ATOM 919 O O . ILE A 1 112 ? -11.710 -15.748 13.410 1.00 64.25 112 ILE A O 1
ATOM 923 N N . GLU A 1 113 ? -12.889 -14.022 12.598 1.00 64.56 113 GLU A N 1
ATOM 924 C CA . GLU A 1 113 ? -14.148 -14.316 13.286 1.00 64.56 113 GLU A CA 1
ATOM 925 C C . GLU A 1 113 ? -14.785 -15.640 12.836 1.00 64.56 113 GLU A C 1
ATOM 927 O O . GLU A 1 113 ? -15.512 -16.266 13.607 1.00 64.56 113 GLU A O 1
ATOM 932 N N . ALA A 1 114 ? -14.493 -16.098 11.614 1.00 60.09 114 ALA A N 1
ATOM 933 C CA . ALA A 1 114 ? -14.985 -17.368 11.087 1.00 60.09 114 ALA A CA 1
ATOM 934 C C . ALA A 1 114 ? -14.220 -18.584 11.647 1.00 60.09 114 ALA A C 1
ATOM 936 O O . ALA A 1 114 ? -14.671 -19.723 11.507 1.00 60.09 114 ALA A O 1
ATOM 937 N N . TYR A 1 115 ? -13.077 -18.369 12.309 1.00 58.69 115 TYR A N 1
ATOM 938 C CA . TYR A 1 115 ? -12.294 -19.442 12.914 1.00 58.69 115 TYR A CA 1
ATOM 939 C C . TYR A 1 115 ? -12.632 -19.586 14.397 1.00 58.69 115 TYR A C 1
ATOM 941 O O . TYR A 1 115 ? -12.397 -18.697 15.213 1.00 58.69 115 TYR A O 1
ATOM 949 N N . SER A 1 116 ? -13.123 -20.769 14.780 1.00 55.34 116 SER A N 1
ATOM 950 C CA . SER A 1 116 ? -13.245 -21.153 16.189 1.00 55.34 116 SER A CA 1
ATOM 951 C C . SER A 1 116 ? -11.887 -20.997 16.884 1.00 55.34 116 SER A C 1
ATOM 953 O O . SER A 1 116 ? -10.887 -21.502 16.364 1.00 55.34 116 SER A O 1
ATOM 955 N N . ALA A 1 117 ? -11.859 -20.384 18.072 1.00 57.22 117 ALA A N 1
ATOM 956 C CA . ALA A 1 117 ? -10.644 -20.068 18.838 1.00 57.22 117 ALA A CA 1
ATOM 957 C C . ALA A 1 117 ? -9.668 -21.252 19.062 1.00 57.22 117 ALA A C 1
ATOM 959 O O . ALA A 1 117 ? -8.517 -21.038 19.432 1.00 57.22 117 ALA A O 1
ATOM 960 N N . GLY A 1 118 ? -10.106 -22.496 18.833 1.00 55.16 118 GLY A N 1
ATOM 961 C CA . GLY A 1 118 ? -9.291 -23.707 18.944 1.00 55.16 118 GLY A CA 1
ATOM 962 C C . GLY A 1 118 ? -8.565 -24.174 17.674 1.00 55.16 118 GLY A C 1
ATOM 963 O O . GLY A 1 118 ? -7.744 -25.079 17.786 1.00 55.16 118 GLY A O 1
ATOM 964 N N . ARG A 1 119 ? -8.836 -23.617 16.479 1.00 48.94 119 ARG A N 1
ATOM 965 C CA . ARG A 1 119 ? -8.294 -24.155 15.207 1.00 48.94 119 ARG A CA 1
ATOM 966 C C . ARG A 1 119 ? -7.079 -23.419 14.644 1.00 48.94 119 ARG A C 1
ATOM 968 O O . ARG A 1 119 ? -6.293 -24.051 13.948 1.00 48.94 119 ARG A O 1
ATOM 975 N N . ILE A 1 120 ? -6.894 -22.133 14.948 1.00 51.62 120 ILE A N 1
ATOM 976 C CA . ILE A 1 120 ? -5.732 -21.356 14.491 1.00 51.62 120 ILE A CA 1
ATOM 977 C C . ILE A 1 120 ? -5.291 -20.418 15.616 1.00 51.62 120 ILE A C 1
ATOM 979 O O . ILE A 1 120 ? -6.040 -19.537 16.036 1.00 51.62 120 ILE A O 1
ATOM 983 N N . ARG A 1 121 ? -4.069 -20.612 16.125 1.00 49.56 121 ARG A N 1
ATOM 984 C CA . ARG A 1 121 ? -3.445 -19.687 17.079 1.00 49.56 121 ARG A CA 1
ATOM 985 C C . ARG A 1 121 ? -2.775 -18.568 16.293 1.00 49.56 121 ARG A C 1
ATOM 987 O O . ARG A 1 121 ? -1.612 -18.684 15.929 1.00 49.56 121 ARG A O 1
ATOM 994 N N . PHE A 1 122 ? -3.507 -17.489 16.034 1.00 55.16 122 PHE A N 1
ATOM 995 C CA . PHE A 1 122 ? -2.866 -16.240 15.636 1.00 55.16 122 PHE A CA 1
ATOM 996 C C . PHE A 1 122 ? -2.074 -15.724 16.830 1.00 55.16 122 PHE A C 1
ATOM 998 O O . PHE A 1 122 ? -2.598 -15.602 17.941 1.00 55.16 122 PHE A O 1
ATOM 1005 N N . SER A 1 123 ? -0.797 -15.468 16.609 1.00 48.78 123 SER A N 1
ATOM 1006 C CA . SER A 1 123 ? 0.092 -14.931 17.617 1.00 48.78 123 SER A CA 1
ATOM 1007 C C . SER A 1 123 ? -0.399 -13.519 17.970 1.00 48.78 123 SER A C 1
ATOM 1009 O O . SER A 1 123 ? -0.286 -12.575 17.192 1.00 48.78 123 SER A O 1
ATOM 1011 N N . ARG A 1 124 ? -1.014 -13.355 19.145 1.00 45.06 124 ARG A N 1
ATOM 1012 C CA . ARG A 1 124 ? -1.465 -12.043 19.630 1.00 45.06 124 ARG A CA 1
ATOM 1013 C C . ARG A 1 124 ? -0.260 -11.280 20.177 1.00 45.06 124 ARG A C 1
ATOM 1015 O O . ARG A 1 124 ? 0.511 -11.842 20.952 1.00 45.06 124 ARG A O 1
ATOM 1022 N N . ALA A 1 125 ? -0.082 -10.032 19.750 1.00 44.47 125 ALA A N 1
ATOM 1023 C CA . ALA A 1 125 ? 0.791 -9.105 20.459 1.00 44.47 125 ALA A CA 1
ATOM 1024 C C . ALA A 1 125 ? 0.137 -8.798 21.816 1.00 44.47 125 ALA A C 1
ATOM 1026 O O . ALA A 1 125 ? -1.064 -8.517 21.857 1.00 44.47 125 ALA A O 1
ATOM 1027 N N . VAL A 1 126 ? 0.908 -8.961 22.892 1.00 35.91 126 VAL A N 1
ATOM 1028 C CA . VAL A 1 126 ? 0.533 -8.600 24.269 1.00 35.91 126 VAL A CA 1
ATOM 1029 C C . VAL A 1 126 ? 0.759 -7.111 24.463 1.00 35.91 126 VAL A C 1
ATOM 1031 O O . VAL A 1 126 ? 1.812 -6.634 23.981 1.00 35.91 126 VAL A O 1
#

Radius of gyration: 15.54 Å; chains: 1; bounding box: 36×39×37 Å

Organism: Coccidioides immitis (strain RS) (NCBI:txid246410)

Secondary structure (DSSP, 8-state):
-HHHHHHGGGT---EEEGGGT--TT------SEEEEEE-GGGHHHHHHHHHH-TTTEEE-PPPPGGG--TTTGGGTTS-EEEEEETTEEEEEEEEEGGGGT--SGGGGS--GGGS-TTT-------

Foldseek 3Di:
DVLCVLCVVVVWDKDWDDPVVPCQPVPDDDAQETEMETAPVCQVVSLVSQCVPVVFKDFDADDDPVPDDPVCPVQNVWTKIWGCDPNDTHIYTYHYCVVVVCVVVVVVDDDPVVDDPPPDDDPDDD